Protein AF-A0A0D8HD66-F1 (afdb_monomer_lite)

Secondary structure (DSSP, 8-state):
----EEEEEEEEEEE----HHHHHHT--PBPTTSPBPSS-EEEEEEEEETTT--EEEEEEEETTS-HHHHHHHHHTT--TTEEEE--GGGTT---

Structure (mmCIF, N/CA/C/O backbone):
data_AF-A0A0D8HD66-F1
#
_entry.id   AF-A0A0D8HD66-F1
#
loop_
_atom_site.group_PDB
_atom_site.id
_atom_site.type_symbol
_atom_site.label_atom_id
_atom_site.label_alt_id
_atom_site.label_comp_id
_atom_site.label_asym_id
_atom_site.label_entity_id
_atom_site.label_seq_id
_atom_site.pdbx_PDB_ins_code
_atom_site.Cartn_x
_atom_site.Cartn_y
_atom_site.Cartn_z
_atom_site.occupancy
_atom_site.B_iso_or_equiv
_atom_site.auth_seq_id
_atom_site.auth_comp_id
_atom_site.auth_asym_id
_atom_site.auth_atom_id
_atom_site.pdbx_PDB_model_num
ATOM 1 N N . MET A 1 1 ? -19.711 2.129 21.171 1.00 53.19 1 MET A N 1
ATOM 2 C CA . MET A 1 1 ? -18.970 2.445 19.925 1.00 53.19 1 MET A CA 1
ATOM 3 C C . MET A 1 1 ? -18.046 3.665 20.057 1.00 53.19 1 MET A C 1
ATOM 5 O O . MET A 1 1 ? -17.307 3.929 19.120 1.00 53.19 1 MET A O 1
ATOM 9 N N . ALA A 1 2 ? -18.036 4.398 21.178 1.00 58.50 2 ALA A N 1
ATOM 10 C CA . ALA A 1 2 ? -17.168 5.562 21.361 1.00 58.50 2 ALA A CA 1
ATOM 11 C C . ALA A 1 2 ? -15.831 5.136 21.994 1.00 58.50 2 ALA A C 1
ATOM 13 O O . ALA A 1 2 ? -15.824 4.812 23.175 1.00 58.50 2 ALA A O 1
ATOM 14 N N . ASN A 1 3 ? -14.778 5.033 21.170 1.00 80.88 3 ASN A N 1
ATOM 15 C CA . ASN A 1 3 ? -13.328 5.130 21.468 1.00 80.88 3 ASN A CA 1
ATOM 16 C C . ASN A 1 3 ? -12.490 4.253 20.502 1.00 80.88 3 ASN A C 1
ATOM 18 O O . ASN A 1 3 ? -11.654 3.467 20.940 1.00 80.88 3 ASN A O 1
ATOM 22 N N . ARG A 1 4 ? -12.762 4.303 19.187 1.00 86.75 4 ARG A N 1
ATOM 23 C CA . ARG A 1 4 ? -11.931 3.611 18.183 1.00 86.75 4 ARG A CA 1
ATOM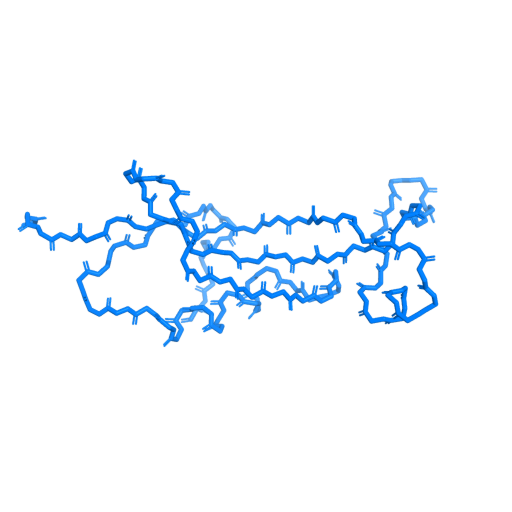 24 C C . ARG A 1 4 ? -11.142 4.614 17.357 1.00 86.75 4 ARG A C 1
ATOM 26 O O . ARG A 1 4 ? -11.714 5.601 16.901 1.00 86.75 4 ARG A O 1
ATOM 33 N N . ARG A 1 5 ? -9.861 4.325 17.121 1.00 91.62 5 ARG A N 1
ATOM 34 C CA . ARG A 1 5 ? -9.027 5.073 16.174 1.00 91.62 5 ARG A CA 1
ATOM 35 C C . ARG A 1 5 ? -9.443 4.676 14.762 1.00 91.62 5 ARG A C 1
ATOM 37 O O . ARG A 1 5 ? -9.335 3.506 14.404 1.00 91.62 5 ARG A O 1
ATOM 44 N N . ILE A 1 6 ? -9.948 5.625 13.979 1.00 94.75 6 ILE A N 1
ATOM 45 C CA . ILE A 1 6 ? -10.348 5.364 12.593 1.00 94.75 6 ILE A CA 1
ATOM 46 C C . ILE A 1 6 ? -9.117 5.510 11.703 1.00 94.75 6 ILE A C 1
ATOM 48 O O . ILE A 1 6 ? -8.502 6.578 11.656 1.00 94.75 6 ILE A O 1
ATOM 52 N N . VAL A 1 7 ? -8.780 4.440 10.993 1.00 95.50 7 VAL A N 1
ATOM 53 C CA . VAL A 1 7 ? -7.646 4.387 10.068 1.00 95.50 7 VAL A CA 1
ATOM 54 C C . VAL A 1 7 ? -8.137 3.962 8.689 1.00 95.50 7 VAL A C 1
ATOM 56 O O . VAL A 1 7 ? -9.104 3.215 8.584 1.00 95.50 7 VAL A O 1
ATOM 59 N N . ALA A 1 8 ? -7.512 4.459 7.632 1.00 95.00 8 ALA A N 1
ATOM 60 C CA . ALA A 1 8 ? -7.750 4.034 6.261 1.00 95.00 8 ALA A CA 1
ATOM 61 C C . ALA A 1 8 ? -6.555 3.214 5.774 1.00 95.00 8 ALA A C 1
ATOM 63 O O . ALA A 1 8 ? -5.422 3.563 6.108 1.00 95.00 8 ALA A O 1
ATOM 64 N N . ILE A 1 9 ? -6.817 2.158 5.008 1.00 95.31 9 ILE A N 1
ATOM 65 C CA . ILE A 1 9 ? -5.813 1.468 4.198 1.00 95.31 9 ILE A CA 1
ATOM 66 C C . ILE A 1 9 ? -6.038 1.838 2.735 1.00 95.31 9 ILE A C 1
ATOM 68 O O . ILE A 1 9 ? -7.177 1.813 2.271 1.00 95.31 9 ILE A O 1
ATOM 72 N N . ASP A 1 10 ? -4.970 2.227 2.048 1.00 93.75 10 ASP A N 1
ATOM 73 C CA . ASP A 1 10 ? -5.015 2.618 0.639 1.00 93.75 10 ASP A CA 1
ATOM 74 C C . ASP A 1 10 ? -3.668 2.353 -0.038 1.00 93.75 10 ASP A C 1
ATOM 76 O O . ASP A 1 10 ? -2.607 2.449 0.598 1.00 93.75 10 ASP A O 1
ATOM 80 N N . GLY A 1 11 ? -3.720 2.012 -1.322 1.00 94.00 11 GLY A N 1
ATOM 81 C CA . GLY A 1 11 ? -2.565 1.765 -2.165 1.00 94.00 11 GLY A CA 1
ATOM 82 C C . GLY A 1 11 ? -2.372 2.840 -3.228 1.00 94.00 11 GLY A C 1
ATOM 83 O O . GLY A 1 11 ? -3.301 3.277 -3.898 1.00 94.00 11 GLY A O 1
ATOM 84 N N . THR A 1 12 ? -1.123 3.227 -3.459 1.00 94.75 12 THR A N 1
ATOM 85 C CA . THR A 1 12 ? -0.747 4.124 -4.554 1.00 94.75 12 THR A CA 1
ATOM 86 C C . THR A 1 12 ? 0.516 3.640 -5.256 1.00 94.75 12 THR A C 1
ATOM 88 O O . THR A 1 12 ? 1.270 2.820 -4.731 1.00 94.75 12 THR A O 1
ATOM 91 N N . CYS A 1 13 ? 0.749 4.124 -6.472 1.00 95.69 13 CYS A N 1
ATOM 92 C CA . CYS A 1 13 ? 1.991 3.893 -7.201 1.00 95.69 13 CYS A CA 1
ATOM 93 C C . CYS A 1 13 ? 2.710 5.224 -7.399 1.00 95.69 13 CYS A C 1
ATOM 95 O O . CYS A 1 13 ? 2.098 6.203 -7.824 1.00 95.69 13 CYS A O 1
ATOM 97 N N . ILE A 1 14 ? 4.012 5.241 -7.122 1.00 96.12 14 ILE A N 1
ATOM 98 C CA . ILE A 1 14 ? 4.874 6.394 -7.374 1.00 96.12 14 ILE A CA 1
ATOM 99 C C . ILE A 1 14 ? 5.969 6.018 -8.360 1.00 96.12 14 ILE A C 1
ATOM 101 O O . ILE A 1 14 ? 6.478 4.895 -8.354 1.00 96.12 14 ILE A O 1
ATOM 105 N N . GLU A 1 15 ? 6.345 6.964 -9.209 1.00 96.75 15 GLU A N 1
ATOM 106 C CA . GLU A 1 15 ? 7.522 6.814 -10.054 1.00 96.75 15 GLU A CA 1
ATOM 107 C C . GLU A 1 15 ? 8.785 7.002 -9.213 1.00 96.75 15 GLU A C 1
ATOM 109 O O . GLU A 1 15 ? 8.856 7.878 -8.348 1.00 96.75 15 GLU A O 1
ATOM 114 N N . VAL A 1 16 ? 9.787 6.167 -9.466 1.00 97.38 16 VAL A N 1
ATOM 115 C CA . VAL A 1 16 ? 11.109 6.271 -8.842 1.00 97.38 16 VAL A CA 1
ATOM 116 C C . VAL A 1 16 ? 12.160 6.613 -9.893 1.00 97.38 16 VAL A C 1
ATOM 118 O O . VAL A 1 16 ? 11.928 6.481 -11.095 1.00 97.38 16 VAL A O 1
ATOM 121 N N . ALA A 1 17 ? 13.333 7.060 -9.441 1.00 97.50 17 ALA A N 1
ATOM 122 C CA . ALA A 1 17 ? 14.428 7.434 -10.331 1.00 97.50 17 ALA A CA 1
ATOM 123 C C . ALA A 1 17 ? 14.769 6.304 -11.318 1.00 97.50 17 ALA A C 1
ATOM 125 O O . ALA A 1 17 ? 14.848 5.137 -10.921 1.00 97.50 17 ALA A O 1
ATOM 126 N N . ASP A 1 18 ? 15.011 6.662 -12.584 1.00 97.00 18 ASP A N 1
ATOM 127 C CA . ASP A 1 18 ? 15.374 5.702 -13.627 1.00 97.00 18 ASP A CA 1
ATOM 128 C C . ASP A 1 18 ? 16.836 5.264 -13.498 1.00 97.00 18 ASP A C 1
ATOM 130 O O . ASP A 1 18 ? 17.741 5.764 -14.167 1.00 97.00 18 ASP A O 1
ATOM 134 N N . THR A 1 19 ? 17.066 4.336 -12.577 1.00 97.94 19 THR A N 1
ATOM 135 C CA . THR A 1 19 ? 18.335 3.635 -12.425 1.00 97.94 19 THR A CA 1
ATOM 136 C C . THR A 1 19 ? 18.157 2.170 -12.803 1.00 97.94 19 THR A C 1
ATOM 138 O O . THR A 1 19 ? 17.065 1.605 -12.696 1.00 97.94 19 THR A O 1
ATOM 141 N N . GLN A 1 20 ? 19.250 1.526 -13.218 1.00 97.31 20 GLN A N 1
ATOM 142 C CA . GLN A 1 20 ? 19.267 0.090 -13.508 1.00 97.31 20 GLN A CA 1
ATOM 143 C C . GLN A 1 20 ? 18.730 -0.724 -12.317 1.00 97.31 20 GLN A C 1
ATOM 145 O O . GLN A 1 20 ? 17.900 -1.609 -12.508 1.00 97.31 20 GLN A O 1
ATOM 150 N N . GLU A 1 21 ? 19.169 -0.387 -11.102 1.00 97.88 21 GLU A N 1
ATOM 151 C CA . GLU A 1 21 ? 18.761 -1.032 -9.850 1.00 97.88 21 GLU A CA 1
ATOM 152 C C . GLU A 1 21 ? 17.254 -0.888 -9.602 1.00 97.88 21 GLU A C 1
ATOM 154 O O . GLU A 1 21 ? 16.554 -1.887 -9.440 1.00 97.88 21 GLU A O 1
ATOM 159 N N . ASN A 1 22 ? 16.722 0.336 -9.679 1.00 97.25 22 ASN A N 1
ATOM 160 C CA . ASN A 1 22 ? 15.294 0.578 -9.488 1.00 97.25 22 ASN A CA 1
ATOM 161 C C . ASN A 1 22 ? 14.458 -0.109 -10.567 1.00 97.25 22 ASN A C 1
ATOM 163 O O . ASN A 1 22 ? 13.41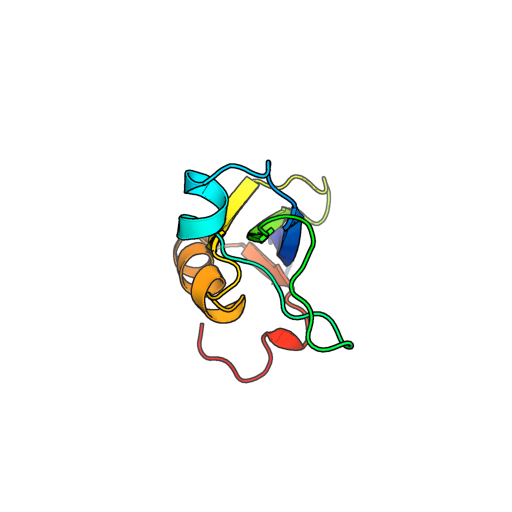3 -0.682 -10.268 1.00 97.25 22 ASN A O 1
ATOM 167 N N . SER A 1 23 ? 14.909 -0.090 -11.823 1.00 96.31 23 SER A N 1
ATOM 168 C CA . SER A 1 23 ? 14.194 -0.763 -12.906 1.00 96.31 23 SER A CA 1
ATOM 169 C C . SER A 1 23 ? 14.177 -2.281 -12.739 1.00 96.31 23 SER A C 1
ATOM 171 O O . SER A 1 23 ? 13.211 -2.908 -13.175 1.00 96.31 23 SER A O 1
ATOM 173 N N . GLN A 1 24 ? 15.222 -2.871 -12.152 1.00 96.44 24 GLN A N 1
ATOM 174 C CA . GLN A 1 24 ? 15.285 -4.303 -11.859 1.00 96.44 24 GLN A CA 1
ATOM 175 C C . GLN A 1 24 ? 14.406 -4.675 -10.663 1.00 96.44 24 GLN A C 1
ATOM 177 O O . GLN A 1 24 ? 13.696 -5.675 -10.734 1.00 96.44 24 GLN A O 1
ATOM 182 N N . TYR A 1 25 ? 14.430 -3.876 -9.594 1.00 97.00 25 TYR A N 1
ATOM 183 C CA . TYR A 1 25 ? 13.679 -4.160 -8.374 1.00 97.00 25 TYR A CA 1
ATOM 184 C C . TYR A 1 25 ? 12.188 -3.820 -8.505 1.00 97.00 25 TYR A C 1
ATOM 186 O O . TYR A 1 25 ? 11.331 -4.672 -8.282 1.00 97.00 25 TYR A O 1
ATOM 194 N N . PHE A 1 26 ? 11.859 -2.585 -8.890 1.00 97.00 26 PHE A N 1
ATOM 195 C CA . PHE A 1 26 ? 10.482 -2.088 -8.894 1.00 97.00 26 PHE A CA 1
ATOM 196 C C . PHE A 1 26 ? 9.699 -2.484 -10.147 1.00 97.00 26 PHE A C 1
ATOM 198 O O . PHE A 1 26 ? 8.484 -2.668 -10.087 1.00 97.00 26 PHE A O 1
ATOM 205 N N . GLY A 1 27 ? 10.382 -2.660 -11.279 1.00 95.38 27 GLY A N 1
ATOM 206 C CA . GLY A 1 27 ? 9.733 -2.924 -12.558 1.00 95.38 27 GLY A CA 1
ATOM 207 C C . GLY A 1 27 ? 8.967 -1.713 -13.100 1.00 95.38 27 GLY A C 1
ATOM 208 O O . GLY A 1 27 ? 8.960 -0.629 -12.519 1.00 95.38 27 GLY A O 1
ATOM 209 N N . ARG A 1 28 ? 8.349 -1.886 -14.271 1.00 94.44 28 ARG A N 1
ATOM 210 C CA . ARG A 1 28 ? 7.654 -0.820 -15.009 1.00 94.44 28 ARG A CA 1
ATOM 211 C C . ARG A 1 28 ? 6.252 -1.276 -15.369 1.00 94.44 28 ARG A C 1
ATOM 213 O O . ARG A 1 28 ? 6.082 -2.393 -15.860 1.00 94.44 28 ARG A O 1
ATOM 220 N N . ALA A 1 29 ? 5.274 -0.402 -15.163 1.00 90.12 29 ALA A N 1
ATOM 221 C CA . ALA A 1 29 ? 3.895 -0.676 -15.528 1.00 90.12 29 ALA A CA 1
ATOM 222 C C . ALA A 1 29 ? 3.721 -0.837 -17.040 1.00 90.12 29 ALA A C 1
ATOM 224 O O . ALA A 1 29 ? 4.419 -0.200 -17.835 1.00 90.12 29 ALA A O 1
ATOM 225 N N . HIS A 1 30 ? 2.757 -1.668 -17.430 1.00 87.62 30 HIS A N 1
ATOM 226 C CA . HIS A 1 30 ? 2.280 -1.711 -18.806 1.00 87.62 30 HIS A CA 1
ATOM 227 C C . HIS A 1 30 ? 1.375 -0.509 -19.063 1.00 87.62 30 HIS A C 1
ATOM 229 O O . HIS A 1 30 ? 0.446 -0.257 -18.297 1.00 87.62 30 HIS A O 1
ATOM 235 N N . VAL A 1 31 ? 1.625 0.211 -20.156 1.00 83.31 31 VAL A N 1
ATOM 236 C CA . VAL A 1 31 ? 0.722 1.265 -20.628 1.00 83.31 31 VAL A CA 1
ATOM 237 C C . VAL A 1 31 ? -0.100 0.765 -21.813 1.00 83.31 31 VAL A C 1
ATOM 239 O O . VAL A 1 31 ? 0.305 -0.139 -22.544 1.00 83.31 31 VAL A O 1
ATOM 242 N N . SER A 1 32 ? -1.271 1.366 -22.023 1.00 74.69 32 SER A N 1
ATOM 243 C CA . SER A 1 32 ? -2.323 0.894 -22.939 1.00 74.69 32 SER A CA 1
ATOM 244 C C . SER A 1 32 ? -1.894 0.720 -24.404 1.00 74.69 32 SER A C 1
ATOM 246 O O . SER A 1 32 ? -2.617 0.111 -25.184 1.00 74.69 32 SER A O 1
ATOM 248 N N . ARG A 1 33 ? -0.731 1.254 -24.796 1.00 75.94 33 ARG A N 1
ATOM 249 C CA . ARG A 1 33 ? -0.162 1.153 -26.149 1.00 75.94 33 ARG A CA 1
ATOM 250 C C . ARG A 1 33 ? 0.840 0.004 -26.330 1.00 75.94 33 ARG A C 1
ATOM 252 O O . ARG A 1 33 ? 1.502 -0.057 -27.356 1.00 75.94 33 ARG A O 1
ATOM 259 N N . GLY A 1 34 ? 0.966 -0.898 -25.355 1.00 68.00 34 GLY A N 1
ATOM 260 C CA . GLY A 1 34 ? 1.934 -2.005 -25.399 1.00 68.00 34 GLY A CA 1
ATOM 261 C C . GLY A 1 34 ? 3.361 -1.600 -25.014 1.00 68.00 34 GLY A C 1
ATOM 262 O O . GLY A 1 34 ? 4.251 -2.445 -24.954 1.00 68.00 34 GLY A O 1
ATOM 263 N N . GLU A 1 35 ? 3.572 -0.322 -24.706 1.00 81.19 35 GLU A N 1
ATOM 264 C CA . GLU A 1 35 ? 4.823 0.213 -24.180 1.00 81.19 35 GLU A CA 1
ATOM 265 C C . GLU A 1 35 ? 4.903 0.016 -22.653 1.00 81.19 35 GLU A C 1
ATOM 267 O O . GLU A 1 35 ? 3.923 -0.339 -21.985 1.00 81.19 35 GLU A O 1
ATOM 272 N N . ARG A 1 36 ? 6.091 0.234 -22.085 1.00 85.12 36 ARG A N 1
ATOM 273 C CA . ARG A 1 36 ? 6.303 0.276 -20.631 1.00 85.12 36 ARG A CA 1
ATOM 274 C C . ARG A 1 36 ? 6.350 1.724 -20.158 1.00 85.12 36 ARG A C 1
ATOM 276 O O . ARG A 1 36 ? 6.754 2.601 -20.916 1.00 85.12 36 ARG A O 1
ATOM 2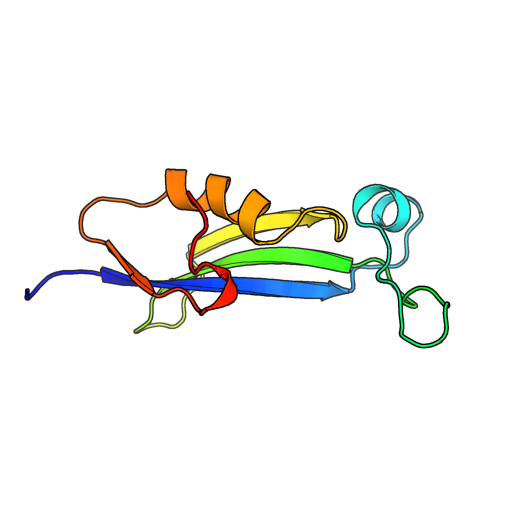83 N N . ALA A 1 37 ? 5.980 1.958 -18.902 1.00 89.00 37 ALA A N 1
ATOM 284 C CA . ALA A 1 37 ? 6.117 3.265 -18.268 1.00 89.00 37 ALA A CA 1
ATOM 285 C C . ALA A 1 37 ? 7.554 3.809 -18.395 1.00 89.00 37 ALA A C 1
ATOM 287 O O . ALA A 1 37 ? 8.531 3.052 -18.311 1.00 89.00 37 ALA A O 1
ATOM 288 N N . ALA A 1 38 ? 7.665 5.129 -18.578 1.00 92.00 38 ALA A N 1
ATOM 289 C CA . ALA A 1 38 ? 8.935 5.832 -18.763 1.00 92.00 38 ALA A CA 1
ATOM 290 C C . ALA A 1 38 ? 9.850 5.750 -17.533 1.00 92.00 38 ALA A C 1
ATOM 292 O O . ALA A 1 38 ? 11.068 5.791 -17.689 1.00 92.00 38 ALA A O 1
ATOM 293 N N . PHE A 1 39 ? 9.284 5.517 -16.347 1.00 95.12 39 PHE A N 1
ATOM 294 C CA . PHE A 1 39 ? 10.013 5.309 -15.099 1.00 95.12 39 PHE A CA 1
ATOM 295 C C . PHE A 1 39 ? 9.593 3.998 -14.419 1.00 95.12 39 PHE A C 1
ATOM 297 O O . PHE A 1 39 ? 8.462 3.533 -14.618 1.00 95.12 39 PHE A O 1
ATOM 304 N N . PRO A 1 40 ? 10.481 3.371 -13.625 1.00 96.88 40 PRO A N 1
ATOM 305 C CA . PRO A 1 40 ? 10.083 2.297 -12.726 1.00 96.88 40 PRO A CA 1
ATOM 306 C C . PRO A 1 40 ? 9.073 2.796 -11.687 1.00 96.88 40 PRO A C 1
ATOM 308 O O . PRO A 1 40 ? 9.071 3.978 -11.337 1.00 96.88 40 PRO A O 1
ATOM 311 N N . GLN A 1 41 ? 8.219 1.902 -11.187 1.00 97.25 41 GLN A N 1
ATOM 312 C CA . GLN A 1 41 ? 7.141 2.269 -10.266 1.00 97.25 41 GLN A CA 1
ATOM 313 C C . GLN A 1 41 ? 7.186 1.462 -8.972 1.00 97.25 41 GLN A C 1
ATOM 315 O O . GLN A 1 41 ? 7.144 0.234 -8.992 1.00 97.25 41 GLN A O 1
ATOM 320 N N . ALA A 1 42 ? 7.217 2.159 -7.842 1.00 97.44 42 ALA A N 1
ATOM 321 C CA . ALA A 1 42 ? 7.040 1.552 -6.533 1.00 97.44 42 ALA A CA 1
ATOM 322 C C . ALA A 1 42 ? 5.556 1.551 -6.167 1.00 97.44 42 ALA A C 1
ATOM 324 O O . ALA A 1 42 ? 4.884 2.578 -6.296 1.00 97.44 42 ALA A O 1
ATOM 325 N N . ARG A 1 43 ? 5.050 0.413 -5.684 1.00 96.88 43 ARG A N 1
ATOM 326 C CA . ARG A 1 43 ? 3.724 0.338 -5.070 1.00 96.88 43 ARG A CA 1
ATOM 327 C C . ARG A 1 43 ? 3.870 0.564 -3.575 1.00 96.88 43 ARG A C 1
ATOM 329 O O . ARG A 1 43 ? 4.668 -0.100 -2.922 1.00 96.88 43 ARG A O 1
ATOM 336 N N . ILE A 1 44 ? 3.085 1.486 -3.045 1.00 96.94 44 ILE A N 1
ATOM 337 C CA . ILE A 1 44 ? 3.024 1.799 -1.624 1.00 96.94 44 ILE A CA 1
ATOM 338 C C . ILE A 1 44 ? 1.629 1.443 -1.150 1.00 96.94 44 ILE A C 1
ATOM 340 O O . ILE A 1 44 ? 0.657 1.880 -1.754 1.00 96.94 44 ILE A O 1
ATOM 344 N N . VAL A 1 45 ? 1.533 0.693 -0.062 1.00 96.69 45 VAL A N 1
ATOM 345 C CA . VAL A 1 45 ? 0.291 0.564 0.702 1.00 96.69 45 VAL A CA 1
ATOM 346 C C . VAL A 1 45 ? 0.530 1.203 2.055 1.00 96.69 45 VAL A C 1
ATOM 348 O O . VAL A 1 45 ? 1.598 1.014 2.639 1.00 96.69 45 VAL A O 1
ATOM 351 N N . ALA A 1 46 ? -0.424 1.989 2.539 1.00 96.44 46 ALA A N 1
ATOM 352 C CA . ALA A 1 46 ? -0.259 2.763 3.759 1.00 96.44 46 ALA A CA 1
ATOM 353 C C . ALA A 1 46 ? -1.486 2.693 4.667 1.00 96.44 46 ALA A C 1
ATOM 355 O O . ALA A 1 46 ? -2.619 2.584 4.201 1.00 96.44 46 ALA A O 1
ATOM 356 N N . LEU A 1 47 ? -1.242 2.817 5.974 1.00 96.00 47 LEU A N 1
ATOM 357 C CA . LEU A 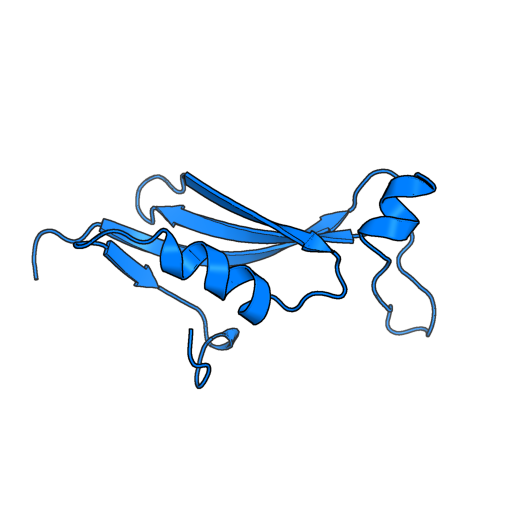1 47 ? -2.260 3.115 6.971 1.00 96.00 47 LEU A CA 1
ATOM 358 C C . LEU A 1 47 ? -2.201 4.599 7.332 1.00 96.00 47 LEU A C 1
ATOM 360 O O . LEU A 1 47 ? -1.169 5.105 7.786 1.00 96.00 47 LEU A O 1
ATOM 364 N N . ALA A 1 48 ? -3.331 5.284 7.176 1.00 94.94 48 ALA A N 1
ATOM 365 C CA . ALA A 1 48 ? -3.471 6.699 7.493 1.00 94.94 48 ALA A CA 1
ATOM 366 C C . ALA A 1 48 ? -4.581 6.940 8.515 1.00 94.94 48 ALA A C 1
ATOM 368 O O . ALA A 1 48 ? -5.659 6.355 8.445 1.00 94.94 48 ALA A O 1
ATOM 369 N N . GLU A 1 49 ? -4.352 7.831 9.473 1.00 94.25 49 GLU A N 1
ATOM 370 C CA . GLU A 1 49 ? -5.388 8.229 10.423 1.00 94.25 49 GLU A CA 1
ATOM 371 C C . GLU A 1 49 ? -6.406 9.176 9.778 1.00 94.25 49 GLU A C 1
ATOM 373 O O . GLU A 1 49 ? -6.039 10.167 9.153 1.00 94.25 49 GLU A O 1
ATOM 378 N N . ARG A 1 50 ? -7.707 8.918 9.962 1.00 86.81 50 ARG A N 1
ATOM 379 C CA . ARG A 1 50 ? -8.763 9.700 9.292 1.00 86.81 50 ARG A CA 1
ATOM 380 C C . ARG A 1 50 ? -8.941 11.132 9.806 1.00 86.81 50 ARG A C 1
ATOM 382 O O . ARG A 1 50 ? -9.557 11.922 9.101 1.00 86.81 50 ARG A O 1
ATOM 389 N N . GLY A 1 51 ? -8.462 11.453 11.009 1.00 83.44 51 GLY A N 1
ATOM 390 C CA . GLY A 1 51 ? -8.562 12.801 11.584 1.00 83.44 51 GLY A CA 1
ATOM 391 C C . GLY A 1 51 ? -7.408 13.714 11.169 1.00 83.44 51 GLY A C 1
ATOM 392 O O . GLY A 1 51 ? -7.630 14.817 10.684 1.00 83.44 51 GLY A O 1
ATOM 393 N N . SER A 1 52 ? -6.172 13.245 11.349 1.00 87.19 52 SER A N 1
ATOM 394 C CA . SER A 1 52 ? -4.951 14.008 11.055 1.00 87.19 52 SER A CA 1
ATOM 395 C C . SER A 1 52 ? -4.428 13.819 9.632 1.00 87.19 52 SER A C 1
ATOM 397 O O . SER A 1 52 ? -3.529 14.549 9.225 1.00 87.19 52 SER A O 1
ATOM 399 N N . HIS A 1 53 ? -4.940 12.828 8.895 1.00 86.38 53 HIS A N 1
ATOM 400 C CA . HIS A 1 53 ? -4.386 12.362 7.620 1.00 86.38 53 HIS A CA 1
ATOM 401 C C . HIS A 1 53 ? -2.925 11.888 7.708 1.00 86.38 53 HIS A C 1
ATOM 403 O O . HIS A 1 53 ? -2.262 11.722 6.687 1.00 86.38 53 HIS A O 1
ATOM 409 N N . ALA A 1 54 ? -2.415 11.637 8.919 1.00 93.31 54 ALA A N 1
ATOM 410 C CA . ALA A 1 54 ? -1.054 11.165 9.112 1.00 93.31 54 ALA A CA 1
ATOM 411 C C . ALA A 1 54 ? -0.927 9.702 8.672 1.00 93.31 54 ALA A C 1
ATOM 413 O O . ALA A 1 54 ? -1.595 8.824 9.227 1.00 93.31 54 ALA A O 1
ATOM 414 N N . VAL A 1 55 ? -0.037 9.451 7.711 1.00 94.50 55 VAL A N 1
ATOM 415 C CA . VAL A 1 55 ? 0.466 8.109 7.403 1.00 94.50 55 VAL A CA 1
ATOM 416 C C . VAL A 1 55 ? 1.412 7.702 8.524 1.00 94.50 55 VAL A C 1
ATOM 418 O O . VAL A 1 55 ? 2.385 8.405 8.793 1.00 94.50 55 VAL A O 1
ATOM 421 N N . PHE A 1 56 ? 1.110 6.598 9.200 1.00 94.00 56 PHE A N 1
ATOM 422 C CA . PHE A 1 56 ? 1.903 6.132 10.344 1.00 94.00 56 PHE A CA 1
ATOM 423 C C . PHE A 1 56 ? 2.542 4.759 10.121 1.00 94.00 56 PHE A C 1
ATOM 425 O O . PHE A 1 56 ? 3.482 4.419 10.824 1.00 94.00 56 PHE A O 1
ATOM 432 N N . GLU A 1 57 ? 2.069 4.001 9.134 1.00 95.56 57 GLU A N 1
ATOM 433 C CA . GLU A 1 57 ? 2.654 2.736 8.692 1.00 95.56 57 GLU A CA 1
ATOM 434 C C . GLU A 1 57 ? 2.534 2.645 7.172 1.00 95.56 57 GLU A C 1
ATOM 436 O O . GLU A 1 57 ? 1.521 3.060 6.602 1.00 95.56 57 GLU A O 1
ATOM 441 N N . ALA A 1 58 ? 3.552 2.096 6.516 1.00 96.62 58 ALA A N 1
ATOM 442 C CA . ALA A 1 58 ? 3.532 1.836 5.084 1.00 96.62 58 ALA A CA 1
ATOM 443 C C . ALA A 1 58 ? 4.432 0.652 4.726 1.00 96.62 58 ALA A C 1
ATOM 445 O O . ALA A 1 58 ? 5.427 0.374 5.400 1.00 96.62 58 ALA A O 1
ATOM 446 N N . VAL A 1 59 ? 4.081 -0.024 3.638 1.00 97.00 59 VAL A N 1
ATOM 447 C CA . VAL A 1 59 ? 4.890 -1.061 2.999 1.00 97.00 59 VAL A CA 1
ATOM 448 C C . VAL A 1 59 ? 5.123 -0.639 1.556 1.00 97.00 59 VAL A C 1
ATOM 450 O O . VAL A 1 59 ? 4.198 -0.199 0.871 1.00 97.00 59 VAL A O 1
ATOM 453 N N . VAL A 1 60 ? 6.371 -0.762 1.106 1.00 97.12 60 VAL A N 1
ATOM 454 C CA . VAL A 1 60 ? 6.786 -0.437 -0.259 1.00 97.12 60 VAL A CA 1
ATOM 455 C C . VAL A 1 60 ? 7.207 -1.724 -0.951 1.00 97.12 60 VAL A C 1
ATOM 457 O O . VAL A 1 60 ? 8.056 -2.451 -0.445 1.00 97.12 60 VAL A O 1
ATOM 460 N N . GLY A 1 61 ? 6.620 -1.991 -2.110 1.00 96.50 61 GLY A N 1
ATOM 461 C CA . GLY A 1 61 ? 6.923 -3.149 -2.937 1.00 96.50 61 GLY A CA 1
ATOM 462 C C . GLY A 1 61 ? 7.171 -2.774 -4.392 1.00 96.50 61 GLY A C 1
ATOM 463 O O . GLY A 1 61 ? 6.961 -1.634 -4.824 1.00 96.50 61 GLY A O 1
ATOM 464 N N . SER A 1 62 ? 7.611 -3.760 -5.168 1.00 96.62 62 SER A N 1
ATOM 465 C CA . SER A 1 62 ? 7.675 -3.633 -6.620 1.00 96.62 62 SER A CA 1
ATOM 466 C C . SER A 1 62 ? 6.275 -3.502 -7.224 1.00 96.6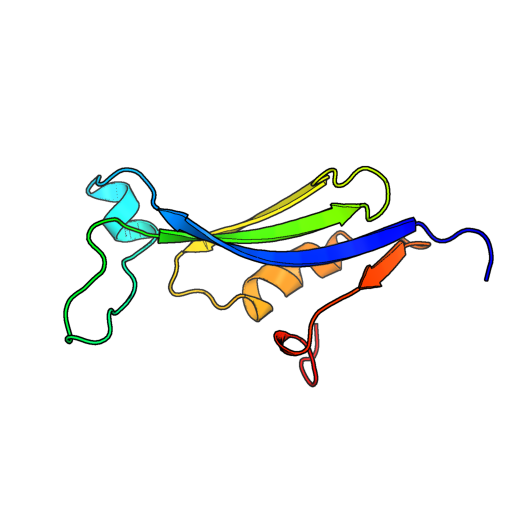2 62 SER A C 1
ATOM 468 O O . SER A 1 62 ? 5.281 -3.946 -6.648 1.00 96.62 62 SER A O 1
ATOM 470 N N . TYR A 1 63 ? 6.190 -2.936 -8.427 1.00 94.19 63 TYR A N 1
ATOM 471 C CA . TYR A 1 63 ? 4.933 -2.811 -9.163 1.00 94.19 63 TYR A CA 1
ATOM 472 C C . TYR A 1 63 ? 4.250 -4.164 -9.421 1.00 94.19 63 TYR A C 1
ATOM 474 O O . TYR A 1 63 ? 3.022 -4.237 -9.486 1.00 94.19 63 TYR A O 1
ATOM 482 N N . SER A 1 64 ? 5.042 -5.231 -9.577 1.00 93.06 64 SER A N 1
ATOM 483 C CA . SER A 1 64 ? 4.543 -6.584 -9.840 1.00 93.06 64 SER A CA 1
ATOM 484 C C . SER A 1 64 ? 3.855 -7.230 -8.638 1.00 93.06 64 SER A C 1
ATOM 486 O O . SER A 1 64 ? 3.131 -8.208 -8.824 1.00 93.06 64 SER A O 1
ATOM 488 N N . ILE A 1 65 ? 4.058 -6.706 -7.426 1.00 93.88 65 ILE A N 1
ATOM 489 C CA . ILE A 1 65 ? 3.371 -7.185 -6.230 1.00 93.88 65 ILE A CA 1
ATOM 490 C C . ILE A 1 65 ? 2.037 -6.444 -6.110 1.00 93.88 65 ILE A C 1
ATOM 492 O O . ILE A 1 65 ? 1.965 -5.215 -6.178 1.00 93.88 65 ILE A O 1
ATOM 496 N N . GLY A 1 66 ? 0.959 -7.212 -5.960 1.00 91.06 66 GLY A N 1
ATOM 497 C CA . GLY A 1 66 ? -0.390 -6.675 -5.821 1.00 91.06 66 GLY A CA 1
ATOM 498 C C . GLY A 1 66 ? -0.603 -5.952 -4.491 1.00 91.06 66 GLY A C 1
ATOM 499 O O . GLY A 1 66 ? 0.001 -6.282 -3.474 1.00 91.06 66 GLY A O 1
ATOM 500 N N . GLU A 1 67 ? -1.524 -4.993 -4.489 1.00 92.81 67 GLU A N 1
ATOM 501 C CA . GLU A 1 67 ? -1.887 -4.210 -3.303 1.00 92.81 67 GLU A CA 1
ATOM 502 C C . GLU A 1 67 ? -2.393 -5.075 -2.142 1.00 92.81 67 GLU A C 1
ATOM 504 O O . GLU A 1 67 ? -1.981 -4.877 -1.000 1.00 92.81 67 GLU A O 1
ATOM 509 N N . ILE A 1 68 ? -3.211 -6.090 -2.437 1.00 92.94 68 ILE A N 1
ATOM 510 C CA . ILE A 1 68 ? -3.705 -7.047 -1.436 1.00 92.94 68 ILE A CA 1
ATOM 511 C C . ILE A 1 68 ? -2.552 -7.778 -0.750 1.00 92.94 68 ILE A C 1
ATOM 513 O O . ILE A 1 68 ? -2.582 -7.959 0.463 1.00 92.94 68 ILE A O 1
ATOM 517 N N . GLU A 1 69 ? -1.527 -8.166 -1.509 1.00 93.19 69 GLU A N 1
ATOM 518 C CA . GLU A 1 69 ? -0.390 -8.911 -0.970 1.00 93.19 69 GLU A CA 1
ATOM 519 C C . GLU A 1 69 ? 0.433 -8.044 -0.011 1.00 93.19 69 GLU A C 1
ATOM 521 O O . GLU A 1 69 ? 0.706 -8.461 1.112 1.00 93.19 69 GLU A O 1
ATOM 526 N N . LEU A 1 70 ? 0.730 -6.797 -0.394 1.00 94.31 70 LEU A N 1
ATOM 527 C CA . LEU A 1 70 ? 1.415 -5.838 0.485 1.00 94.31 70 LEU A CA 1
ATOM 528 C C . LEU A 1 70 ? 0.583 -5.491 1.731 1.00 94.31 70 LEU A C 1
ATOM 530 O O . LEU A 1 70 ? 1.124 -5.251 2.810 1.00 94.31 70 LEU A O 1
ATOM 534 N N . SER A 1 71 ? -0.743 -5.499 1.607 1.00 93.50 71 SER A N 1
ATOM 535 C CA . SER A 1 71 ? -1.653 -5.178 2.710 1.00 93.50 71 SER A CA 1
ATOM 536 C C . SER A 1 71 ? -1.651 -6.223 3.822 1.00 93.50 71 SER A C 1
ATOM 538 O O . SER A 1 71 ? -1.882 -5.866 4.976 1.00 93.50 71 SER A O 1
ATOM 540 N N . ARG A 1 72 ? -1.352 -7.494 3.520 1.00 92.81 72 ARG A N 1
ATOM 541 C CA . ARG A 1 72 ? -1.246 -8.561 4.537 1.00 92.81 72 ARG A CA 1
ATOM 542 C C . ARG A 1 72 ? -0.213 -8.221 5.601 1.00 92.81 72 ARG A C 1
ATOM 544 O O . ARG A 1 72 ? -0.437 -8.429 6.793 1.00 92.81 72 ARG A O 1
ATOM 551 N N . GLU A 1 73 ? 0.907 -7.650 5.170 1.00 91.75 73 GLU A N 1
ATOM 552 C CA . GLU A 1 73 ? 1.960 -7.219 6.076 1.00 91.75 73 GLU A CA 1
ATOM 553 C C . GLU A 1 73 ? 1.475 -6.085 6.990 1.00 91.75 73 GLU A C 1
ATOM 555 O O . GLU A 1 73 ? 1.677 -6.150 8.201 1.00 91.75 73 GLU A O 1
ATOM 560 N N . LEU A 1 74 ? 0.756 -5.093 6.458 1.00 91.56 74 LEU A N 1
ATOM 561 C CA . LEU A 1 74 ? 0.193 -3.996 7.258 1.00 91.56 74 LEU A CA 1
ATOM 562 C C . LEU A 1 74 ? -0.887 -4.449 8.235 1.00 91.56 74 LEU A C 1
ATOM 564 O O . LEU A 1 74 ? -0.963 -3.931 9.347 1.00 91.56 74 LEU A O 1
ATOM 568 N N . VAL A 1 75 ? -1.713 -5.419 7.846 1.00 90.44 75 VAL A N 1
ATOM 569 C CA . VAL A 1 75 ? -2.779 -5.955 8.703 1.00 90.44 75 VAL A CA 1
ATOM 570 C C . VAL A 1 75 ? -2.183 -6.574 9.966 1.00 90.44 75 VAL A C 1
ATOM 572 O O . VAL A 1 75 ? -2.714 -6.367 11.056 1.00 90.44 75 VAL A O 1
ATOM 575 N N . SER A 1 76 ? -1.024 -7.231 9.852 1.00 88.88 76 SER A N 1
ATOM 576 C CA . SER A 1 76 ? -0.292 -7.764 11.009 1.00 88.88 76 SER A CA 1
ATOM 577 C C . SER A 1 76 ? 0.211 -6.689 11.989 1.00 88.88 76 SER A C 1
ATOM 579 O O . SER A 1 76 ? 0.497 -6.999 13.144 1.00 88.88 76 SER A O 1
ATOM 581 N N . ARG A 1 77 ? 0.285 -5.422 11.555 1.00 90.94 77 ARG A N 1
ATOM 582 C CA . ARG A 1 77 ? 0.744 -4.269 12.351 1.00 90.94 77 ARG A CA 1
ATOM 583 C C . ARG A 1 77 ? -0.405 -3.480 12.993 1.00 90.94 77 ARG A C 1
ATOM 585 O O . ARG A 1 77 ? -0.164 -2.482 13.669 1.00 90.94 77 ARG A O 1
ATOM 592 N N . LEU A 1 78 ? -1.657 -3.897 12.787 1.00 92.56 78 LEU A N 1
ATOM 593 C CA . LEU A 1 78 ? -2.822 -3.269 13.410 1.00 92.56 78 LEU A CA 1
ATOM 594 C C . LEU A 1 78 ? -2.888 -3.577 14.908 1.00 92.56 78 LEU A C 1
ATOM 596 O O . LEU A 1 78 ? -2.623 -4.693 15.351 1.00 92.56 78 LEU A O 1
ATOM 600 N N . SER A 1 79 ? -3.345 -2.594 15.683 1.00 92.25 79 SER A N 1
ATOM 601 C CA . SER A 1 79 ? -3.525 -2.737 17.129 1.00 92.25 79 SER A CA 1
ATOM 602 C C . SER A 1 79 ? -5.005 -2.790 17.517 1.00 92.25 79 SER A C 1
ATOM 604 O O . SER A 1 79 ? -5.847 -2.161 16.860 1.00 92.25 79 SER A O 1
ATOM 606 N N . PRO A 1 80 ? -5.353 -3.471 18.627 1.00 92.75 80 PRO A N 1
ATOM 607 C CA . PRO A 1 80 ? -6.698 -3.426 19.186 1.00 92.75 80 PRO A CA 1
ATOM 608 C C . PRO A 1 80 ? -7.202 -1.989 19.371 1.00 92.75 80 PRO A C 1
ATOM 610 O O . PRO A 1 80 ? -6.463 -1.098 19.786 1.00 92.75 80 PRO A O 1
ATOM 613 N N . GLY A 1 81 ? -8.482 -1.764 19.067 1.00 92.12 81 GLY A N 1
ATOM 614 C CA . GLY A 1 81 ? -9.102 -0.435 19.137 1.00 92.12 81 GLY A CA 1
ATOM 615 C C . GLY A 1 81 ? -9.035 0.371 17.836 1.00 92.12 81 GLY A C 1
ATOM 616 O O . GLY A 1 81 ? -9.640 1.442 17.769 1.00 92.12 81 GLY A O 1
ATOM 617 N N . MET A 1 82 ? -8.383 -0.137 16.787 1.00 93.75 82 MET A N 1
ATOM 618 C CA . MET A 1 82 ? -8.461 0.447 15.446 1.00 93.75 82 MET A CA 1
ATOM 619 C C . MET A 1 82 ? -9.710 -0.029 14.693 1.00 93.75 82 MET A C 1
ATOM 621 O O . MET A 1 82 ? -10.109 -1.190 14.784 1.00 93.75 82 MET A O 1
ATOM 625 N N . LEU A 1 83 ? -10.333 0.882 13.944 1.00 93.75 83 LEU A N 1
ATOM 626 C CA . LEU A 1 83 ? -11.342 0.583 12.931 1.00 93.75 83 LEU A CA 1
ATOM 627 C C . LEU A 1 83 ? -10.753 0.933 11.565 1.00 93.75 83 LEU A C 1
ATOM 629 O O . LEU A 1 83 ? -10.538 2.113 11.285 1.00 93.75 83 LEU A O 1
ATOM 633 N N . VAL A 1 84 ? -10.499 -0.086 10.744 1.00 94.31 84 VAL A N 1
ATOM 634 C CA . VAL A 1 84 ? -9.934 0.079 9.401 1.00 94.31 84 VAL A CA 1
ATOM 635 C C . VAL A 1 84 ? -11.053 0.309 8.391 1.00 94.31 84 VAL A C 1
ATOM 637 O O . VAL A 1 84 ? -12.012 -0.458 8.328 1.00 94.31 84 VAL A O 1
ATOM 640 N N . LEU A 1 85 ? -10.917 1.368 7.603 1.00 93.94 85 LEU A N 1
ATOM 641 C CA . LEU A 1 85 ? -11.694 1.624 6.401 1.00 93.94 85 LEU A CA 1
ATOM 642 C C . LEU A 1 85 ? -10.858 1.192 5.197 1.00 93.94 85 LEU A C 1
ATOM 644 O O . LEU A 1 85 ? -9.733 1.659 5.039 1.00 93.94 85 LEU A O 1
ATOM 648 N N . ALA A 1 86 ? -11.419 0.322 4.369 1.00 92.75 86 ALA A N 1
ATOM 649 C CA . ALA A 1 86 ? -10.827 -0.144 3.123 1.00 92.75 86 ALA A CA 1
ATOM 650 C C . ALA A 1 86 ? -11.818 0.114 1.982 1.00 92.75 86 ALA A C 1
ATOM 652 O O . ALA A 1 86 ? -13.033 0.125 2.214 1.00 92.75 86 ALA A O 1
ATOM 653 N N . ASP A 1 87 ? -11.317 0.348 0.775 1.00 87.81 87 ASP A N 1
ATOM 654 C CA . ASP A 1 87 ? -12.166 0.488 -0.405 1.00 87.81 87 ASP A CA 1
ATOM 655 C C . ASP A 1 87 ? -12.642 -0.884 -0.938 1.00 87.81 87 ASP A C 1
ATOM 657 O O . ASP A 1 87 ? -12.387 -1.943 -0.354 1.00 87.81 87 ASP A O 1
ATOM 661 N N . SER A 1 88 ? -13.372 -0.882 -2.056 1.00 86.44 88 SER A N 1
ATOM 662 C CA . SER A 1 88 ? -13.907 -2.113 -2.648 1.00 86.44 88 SER A CA 1
ATOM 663 C C . SER A 1 88 ? -12.843 -3.061 -3.207 1.00 86.44 88 SER A C 1
ATOM 665 O O . SER A 1 88 ? -13.171 -4.223 -3.437 1.00 86.44 88 SER A O 1
ATOM 667 N N . CYS A 1 89 ? -11.600 -2.614 -3.423 1.00 84.38 89 CYS A N 1
ATOM 668 C CA . CYS A 1 89 ? -10.505 -3.472 -3.884 1.00 84.38 89 CYS A CA 1
ATOM 669 C C . CYS A 1 89 ? -10.242 -4.610 -2.887 1.00 84.38 89 CYS A C 1
ATOM 671 O O . CYS A 1 89 ? -9.894 -5.717 -3.282 1.00 84.38 89 CYS A O 1
ATOM 673 N N . PHE A 1 90 ? -10.506 -4.372 -1.601 1.00 84.25 90 PHE A N 1
ATOM 674 C CA . PHE A 1 90 ? -10.334 -5.341 -0.519 1.00 84.25 90 PHE A CA 1
ATOM 675 C C . PHE A 1 90 ? -11.545 -6.255 -0.291 1.00 84.25 90 PHE A C 1
ATOM 677 O O . PHE A 1 90 ? -11.485 -7.183 0.520 1.00 84.25 90 PHE A O 1
ATOM 684 N N . TYR A 1 91 ? -12.658 -6.024 -0.991 1.00 84.88 91 TYR A N 1
ATOM 685 C CA . TYR A 1 91 ? -13.870 -6.811 -0.801 1.00 84.88 91 TYR A CA 1
ATOM 686 C C . TYR A 1 91 ? -13.677 -8.260 -1.274 1.00 84.88 91 TYR A C 1
ATOM 688 O O . TYR A 1 91 ? -13.333 -8.514 -2.425 1.00 84.88 91 TYR A O 1
ATOM 696 N N . GLY A 1 92 ? -13.936 -9.225 -0.386 1.00 81.81 92 GLY A N 1
ATOM 697 C CA . GLY A 1 92 ? -13.847 -10.657 -0.698 1.00 81.81 92 GLY A CA 1
ATOM 698 C C . GLY A 1 92 ? -12.445 -11.264 -0.579 1.00 81.81 92 GLY A C 1
ATOM 699 O O . GLY A 1 92 ? -12.291 -12.464 -0.801 1.00 81.81 92 GLY A O 1
ATOM 700 N N . PHE A 1 93 ? -11.439 -10.482 -0.183 1.00 80.56 93 PHE A N 1
ATOM 701 C CA . PHE A 1 93 ? -10.102 -10.994 0.105 1.00 80.56 93 PHE A CA 1
ATOM 702 C C . PHE A 1 93 ? -9.960 -11.363 1.580 1.00 80.56 93 PHE A C 1
ATOM 704 O O . PHE A 1 93 ? -10.403 -10.641 2.472 1.00 80.56 93 PHE A O 1
ATOM 711 N N . HIS A 1 94 ? -9.306 -12.495 1.841 1.00 79.75 94 HIS A N 1
ATOM 712 C CA . HIS A 1 94 ? -8.847 -12.820 3.184 1.00 79.75 94 HIS A CA 1
ATOM 713 C C . HIS A 1 94 ? -7.544 -12.070 3.425 1.00 79.75 94 HIS A C 1
ATOM 715 O O . HIS A 1 94 ? -6.557 -12.369 2.748 1.00 79.75 94 HIS A O 1
ATOM 721 N N . LEU A 1 95 ? -7.542 -11.126 4.362 1.00 77.62 95 LEU A N 1
ATOM 722 C CA . LEU A 1 95 ? -6.364 -10.373 4.790 1.00 77.62 95 LEU A CA 1
ATOM 723 C C . LEU A 1 95 ? -5.747 -10.999 6.037 1.00 77.62 95 LEU A C 1
ATOM 725 O O . LEU A 1 95 ? -6.520 -11.364 6.949 1.00 77.62 95 LEU A O 1
#

Radius of gyration: 15.49 Å; chains: 1; bounding box: 38×27×48 Å

Sequence (95 aa):
MANRRIVAIDGTCIEVADTQENSQYFGRAHVSRGERAAFPQARIVALAERGSHAVFEAVVGSYSIGEIELSRELVSRLSPGMLVLADSCFYGFHL

Foldseek 3Di:
DPQAFEKEKDKDKDFDDADPVLCVFQNFDQDPVRDTDPGRIKMKIFIATPPPRDTDDIDIGHPPDDSLRRVVVVVVVDDPRYDYDYDCVCPPDDD

Organism: NCBI:txi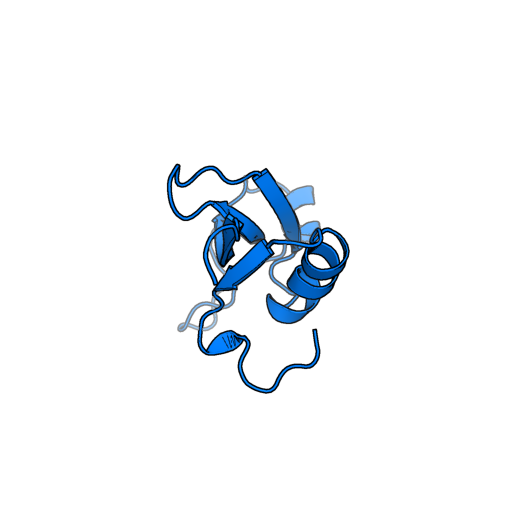d1280514

pLDDT: mean 90.98, std 7.86, range [53.19, 97.94]

=== Feature glossary ===
The record interleaves many kinds of information about one protein. Here is each kind framed as the question it answers.

Q: What does the local fold look like, residue by residue?
A: The Foldseek 3Di string encodes local tertiary geometry as a 20-letter alphabet — one character per residue — derived from the relative positions of nearby Cα atoms. Unlike the amino-acid sequence, 3Di is a direct function of the 3D structure, so two proteins with the same fold have similar 3Di strings even at low sequence identity.

Q: Which residues are in helices, strands, or loops?
A: The SS8 string is DSSP's per-residue secondary-structure call. α-helix (H) means an i→i+4 H-bond ladder; β-strand (E) means the residue participates in a β-sheet; 3₁₀ (G) and π (I) are tighter and wider helices; T/S are turns/bends; '-' is loop.

Q: How big and how compact is the whole molecule?
A: Radius of gyration (Rg) is the root-mean-square distance of Cα atoms from their centroid — a single number for overall size and compactness. A globular domain of N residues has Rg ≈ 2.2·N^0.38 Å; an extended or disordered chain has a much larger Rg. The Cα contact count is the number of residue pairs whose Cα atoms are within 8 Å and are more than four positions apart in sequence — a standard proxy for tertiary packing density. The bounding box is the smallest axis-aligned box enclosing all Cα atoms.

Q: Where is each backbone atom in 3D?
A: Structure coordinates are given as an mmCIF _atom_site loop: one row per atom with element, residue name, chain id, sequence number, and x/y/z position in Å. Only the four main-chain atoms per residue are included here; side chains are omitted to keep the record compact.

Q: What is the amino-acid chain?
A: Primary structure: the covalent order of the twenty standard amino acids along the backbone. Two proteins with the same sequence will (almost always) fold to the same structure; two with 30% identity often share a fold but not the details.

Q: What if only a Cα trace is available?
A: Three-state secondary structure (P-SEA) collapses the eight DSSP classes into helix (a), strand (b), and coil (c). P-SEA assigns these from Cα geometry alone — distances and angles — without requiring backbone oxygens, so it works on any Cα trace.

Q: What family and function is it annotated with?
A: Database cross-references. InterPro integrates a dozen domain/family signature databases into unified entries with residue-range hits. GO terms attach function/process/location labels with evidence codes. CATH codes position the fold in a four-level structural taxonomy. Organism is the NCBI-taxonomy species name.

Q: How confident is the AlphaFold model at each residue?
A: pLDDT is the predicted lDDT-Cα score: AlphaFold's confidence that the local environment of each residue (all inter-atomic distances within 15 Å) is correctly placed. It is a per-residue number between 0 and 100, with higher meaning more reliable.

Q: How mobile is each atom in the crystal?
A: B-factor (Debye–Waller factor) reflects atomic displacement in the crystal lattice. It is an experimental observable (units Å²), not a prediction; low values mean the atom is pinned down, high values mean it moves or is heterogeneous across the crystal.

Q: Which residues are buried vs exposed?
A: SASA measures how much of the protein is reachable by solvent. It is computed by rolling a water-sized probe over the atomic surface and summing the exposed area (Å²). Per-residue SASA distinguishes core (buried, low SASA) from surface (exposed, high SASA) residues; total SASA is a whole-molecule size measure.

Q: What do the diagnostic plots show?
A: Plot images: a contact map (which residues are close in 3D, as an N×N binary image), a Ramachandran scatter (backbone torsion angles, revealing secondary-structure composition at a glance), and — for AlphaFold structures — a PAE heatmap (pairwise prediction confidence).

Q: What known structures does this most resemble?
A: The Foldseek neighbor list gives the closest experimentally determined structures in the PDB, ranked by structural alignment. TM-score near 1 means near-identical fold; near 0.3 means only rough topology match. This is how one finds what a novel AlphaFold prediction most resembles in the solved-structure universe.

Q: Are the domains correctly placed relative to each other?
A: Predicted aligned error is AlphaFold's pairwise confidence. Unlike pLDDT (per-residue), PAE is per-residue-pair and captures whether two parts of the structure are correctly placed relative to each other. Units are ångströms of expected positional error.

Q: What do the rendered images show?
A: Structure images are PyMOL renders from six orthogonal camera directions. Cartoon representation draws helices as coils and strands as arrows; sticks shows the backbone as bonds; surface shows the solvent-excluded envelope. Rainbow coloring maps sequence position to hue (blue→red, N→C); chain coloring assigns a distinct color per polypeptide.

Q: What are the backbone torsion angles?
A: φ (phi) and ψ (psi) are the two rotatable backbone dihedrals per residue: φ is the C(i-1)–N–Cα–C torsion, ψ is the N–Cα–C–N(i+1) torsion, both in degrees on (−180°, 180°]. α-helical residues cluster near (−60°, −45°); β-strand residues near (−120°, +130°). A Ramachandran plot is simply a scatter of (φ, ψ) for every residue.